Protein AF-A0A948CXD9-F1 (afdb_monomer_lite)

pLDDT: mean 77.61, std 9.59, range [47.03, 90.31]

Sequence (51 aa):
MGLNIQREGSAQYEKIRQACKTACRYTTYQFHHWLIDKGYLIVKPESENQG

Secondary structure (DSSP, 8-state):
-GGGSSPTTSHHHHHHHHHHHHH-SS-HHHHHHHHHHTTPPP-PPP-----

Str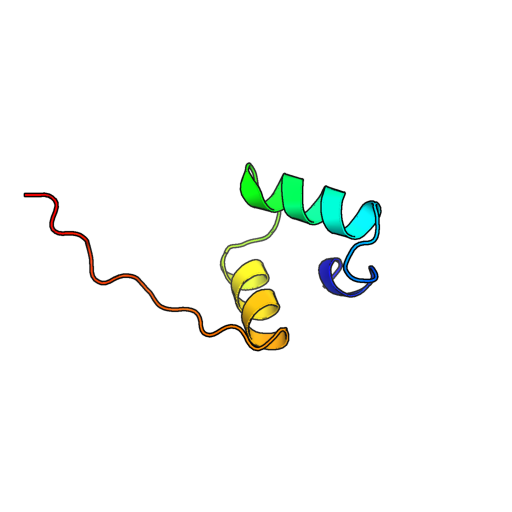ucture (mmCIF, N/CA/C/O backbone):
data_AF-A0A948CXD9-F1
#
_entry.id   AF-A0A948CXD9-F1
#
loop_
_atom_site.group_PDB
_atom_site.id
_atom_site.type_symbol
_atom_site.label_atom_id
_atom_site.label_alt_id
_atom_site.label_comp_id
_atom_site.label_asym_id
_atom_site.label_entity_id
_atom_site.label_seq_id
_atom_site.pdbx_PDB_ins_code
_atom_site.Cartn_x
_atom_site.Cartn_y
_atom_site.Cartn_z
_atom_site.occupancy
_atom_site.B_iso_or_equiv
_atom_site.auth_seq_id
_atom_site.auth_comp_id
_atom_site.auth_asym_id
_atom_site.auth_atom_id
_atom_site.pdbx_PDB_model_num
ATOM 1 N N . MET A 1 1 ? -2.478 1.104 -12.232 1.00 57.28 1 MET A N 1
ATOM 2 C CA . MET A 1 1 ? -1.771 1.892 -11.195 1.00 57.28 1 MET A CA 1
ATOM 3 C C . MET A 1 1 ? -0.321 1.425 -11.110 1.00 57.28 1 MET A C 1
ATOM 5 O O . MET A 1 1 ? -0.099 0.223 -11.175 1.00 57.28 1 MET A O 1
ATOM 9 N N . GLY A 1 2 ? 0.662 2.330 -11.003 1.00 61.09 2 GLY A N 1
ATOM 10 C CA . GLY A 1 2 ? 2.098 1.989 -11.107 1.00 61.09 2 GLY A CA 1
ATOM 11 C C . GLY A 1 2 ? 2.620 0.934 -10.115 1.00 61.09 2 GLY A C 1
ATOM 12 O O . GLY A 1 2 ? 3.686 0.372 -10.336 1.00 61.09 2 GLY A O 1
ATOM 13 N N . LEU A 1 3 ? 1.847 0.631 -9.068 1.00 59.78 3 LEU A N 1
ATOM 14 C CA . LEU A 1 3 ? 2.106 -0.431 -8.091 1.00 59.78 3 LEU A CA 1
ATOM 15 C C . LEU A 1 3 ? 2.046 -1.850 -8.687 1.00 59.78 3 LEU A C 1
ATOM 17 O O . LEU A 1 3 ? 2.790 -2.716 -8.245 1.00 59.78 3 LEU A O 1
ATOM 21 N N . ASN A 1 4 ? 1.209 -2.084 -9.705 1.00 60.03 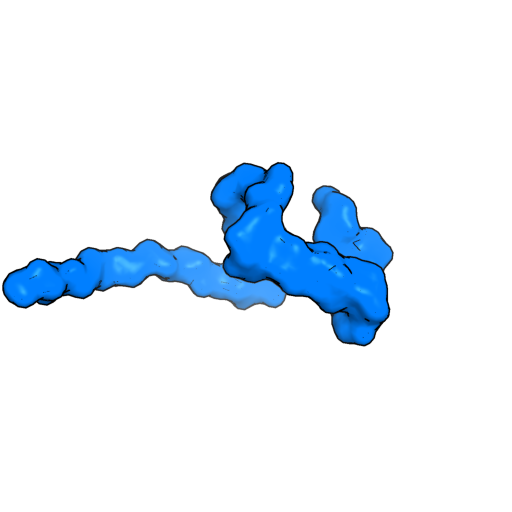4 ASN A N 1
ATOM 22 C CA . ASN A 1 4 ? 0.975 -3.421 -10.280 1.00 60.03 4 ASN A CA 1
ATOM 23 C C . ASN A 1 4 ? 1.844 -3.742 -11.506 1.00 60.03 4 ASN A C 1
ATOM 25 O O . ASN A 1 4 ? 1.746 -4.833 -12.053 1.00 60.03 4 ASN A O 1
ATOM 29 N N . ILE A 1 5 ? 2.687 -2.806 -11.951 1.00 69.81 5 ILE A N 1
ATOM 30 C CA . ILE A 1 5 ? 3.575 -3.025 -13.108 1.00 69.81 5 ILE A CA 1
ATOM 31 C C . ILE A 1 5 ? 4.815 -3.833 -12.691 1.00 69.81 5 ILE A C 1
ATOM 33 O O . ILE A 1 5 ? 5.453 -4.483 -13.513 1.00 69.81 5 ILE A O 1
ATOM 37 N N . GLN A 1 6 ? 5.170 -3.793 -11.405 1.00 75.12 6 GLN A N 1
ATOM 38 C CA . GLN A 1 6 ? 6.381 -4.415 -10.885 1.00 75.12 6 GLN A CA 1
ATOM 39 C C . GLN A 1 6 ? 6.070 -5.788 -10.298 1.00 75.12 6 GLN A C 1
ATOM 41 O O . GLN A 1 6 ? 5.121 -5.945 -9.530 1.00 75.12 6 GLN A O 1
ATOM 46 N N . ARG A 1 7 ? 6.906 -6.776 -10.625 1.00 79.12 7 ARG A N 1
ATOM 47 C CA . ARG A 1 7 ? 6.834 -8.112 -10.027 1.00 79.12 7 ARG A CA 1
ATOM 48 C C . ARG A 1 7 ? 7.026 -8.009 -8.514 1.00 79.12 7 ARG A C 1
ATOM 50 O O . ARG A 1 7 ? 7.956 -7.339 -8.056 1.00 79.12 7 ARG A O 1
ATOM 57 N N . GLU A 1 8 ? 6.181 -8.693 -7.754 1.00 80.31 8 GLU A N 1
ATOM 58 C CA . GLU A 1 8 ? 6.323 -8.794 -6.300 1.00 80.31 8 GLU A CA 1
ATOM 59 C C . GLU A 1 8 ? 7.713 -9.321 -5.923 1.00 80.31 8 GLU A C 1
ATOM 61 O O . GLU A 1 8 ? 8.265 -10.202 -6.586 1.00 80.31 8 GLU A O 1
ATOM 66 N N . GLY A 1 9 ? 8.313 -8.722 -4.894 1.00 81.12 9 GLY A N 1
ATOM 67 C CA . GLY A 1 9 ? 9.678 -9.038 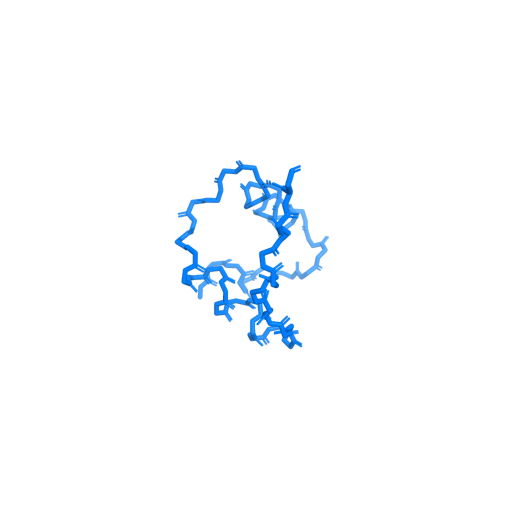-4.463 1.00 81.12 9 GLY A CA 1
ATOM 68 C C . GLY A 1 9 ? 10.792 -8.458 -5.343 1.00 81.12 9 GLY A C 1
ATOM 69 O O . GLY A 1 9 ? 11.963 -8.592 -5.001 1.00 81.12 9 GLY A O 1
ATOM 70 N N . SER A 1 10 ? 10.476 -7.778 -6.451 1.00 86.88 10 SER A N 1
ATOM 71 C CA . SER A 1 10 ? 11.494 -7.040 -7.207 1.00 86.88 10 SER A CA 1
ATOM 72 C C . SER A 1 10 ? 12.021 -5.836 -6.419 1.00 86.88 10 SER A C 1
ATOM 74 O O . SER A 1 10 ? 11.317 -5.240 -5.601 1.00 86.88 10 SER A O 1
ATOM 76 N N . ALA A 1 11 ? 13.251 -5.411 -6.718 1.00 86.88 11 ALA A N 1
ATOM 77 C CA . ALA A 1 11 ? 13.851 -4.238 -6.083 1.00 86.88 11 ALA A CA 1
ATOM 78 C C . ALA A 1 11 ? 13.000 -2.967 -6.270 1.00 86.88 11 ALA A C 1
ATOM 80 O O . ALA A 1 11 ? 12.894 -2.143 -5.364 1.00 86.88 11 ALA A O 1
ATOM 81 N N . GLN A 1 12 ? 12.361 -2.813 -7.435 1.00 82.62 12 GLN A N 1
ATOM 82 C CA . GLN A 1 12 ? 11.488 -1.675 -7.712 1.00 82.62 12 GLN A CA 1
ATOM 83 C C . GLN A 1 12 ? 10.171 -1.756 -6.930 1.00 82.62 12 GLN A C 1
ATOM 85 O O . GLN A 1 12 ? 9.710 -0.737 -6.415 1.00 82.62 12 GLN A O 1
ATOM 90 N N . TYR A 1 13 ? 9.590 -2.954 -6.806 1.00 83.44 13 TYR A N 1
ATOM 91 C CA . TYR A 1 13 ? 8.419 -3.194 -5.964 1.00 83.44 13 TYR A CA 1
ATOM 92 C C . TYR A 1 13 ? 8.701 -2.815 -4.505 1.00 83.44 13 TYR A C 1
ATOM 94 O O . TYR A 1 13 ? 7.952 -2.035 -3.915 1.00 83.44 13 TYR A O 1
ATOM 102 N N . GLU A 1 14 ? 9.824 -3.276 -3.947 1.00 84.06 14 GLU A N 1
ATOM 103 C CA . GLU A 1 14 ? 10.152 -2.987 -2.550 1.00 84.06 14 GLU A CA 1
ATOM 104 C C . GLU A 1 14 ? 10.486 -1.505 -2.327 1.00 84.06 14 GLU A C 1
ATOM 106 O O . GLU A 1 14 ? 10.046 -0.933 -1.333 1.00 84.06 14 GLU A O 1
ATOM 111 N N . LYS A 1 15 ? 11.156 -0.828 -3.274 1.00 83.88 15 LYS A N 1
ATOM 112 C CA . LYS A 1 15 ? 11.363 0.634 -3.209 1.00 83.88 15 LYS A CA 1
ATOM 113 C C . LYS A 1 15 ? 10.046 1.399 -3.103 1.00 83.88 15 LYS A C 1
ATOM 115 O O . LYS A 1 15 ? 9.920 2.301 -2.276 1.00 83.88 15 LYS A O 1
ATOM 120 N N . ILE A 1 16 ? 9.060 1.040 -3.926 1.00 78.88 16 ILE A N 1
ATOM 121 C CA . ILE A 1 16 ? 7.746 1.686 -3.886 1.00 78.88 16 ILE A CA 1
ATOM 122 C C . ILE A 1 16 ? 7.046 1.369 -2.561 1.00 78.88 16 ILE A C 1
ATOM 124 O O . ILE A 1 16 ? 6.497 2.275 -1.936 1.00 78.88 16 ILE A O 1
ATOM 128 N N . ARG A 1 17 ? 7.111 0.117 -2.094 1.00 80.06 17 ARG A N 1
ATOM 129 C CA . ARG A 1 17 ? 6.527 -0.295 -0.814 1.00 80.06 17 ARG A CA 1
ATOM 130 C C . ARG A 1 17 ? 7.112 0.480 0.365 1.00 80.06 17 ARG A C 1
ATOM 132 O O . ARG A 1 17 ? 6.355 0.951 1.205 1.00 80.06 17 ARG A O 1
ATOM 139 N N . GLN A 1 18 ? 8.431 0.646 0.418 1.00 80.81 18 GLN A N 1
ATOM 140 C CA . GLN A 1 18 ? 9.099 1.405 1.477 1.00 80.81 18 GLN A CA 1
ATOM 141 C C . GLN A 1 18 ? 8.695 2.883 1.461 1.00 80.81 18 GLN A C 1
ATOM 143 O O . GLN A 1 18 ? 8.365 3.424 2.511 1.00 80.81 18 GLN A O 1
ATOM 148 N N . ALA A 1 19 ? 8.603 3.506 0.282 1.00 78.00 19 ALA A N 1
ATOM 149 C CA . ALA A 1 19 ? 8.088 4.872 0.163 1.00 78.00 19 ALA A CA 1
ATOM 150 C C . ALA A 1 19 ? 6.621 4.986 0.625 1.00 78.00 19 ALA A C 1
ATOM 152 O O . ALA A 1 19 ? 6.248 5.956 1.279 1.00 78.00 19 ALA A O 1
ATOM 153 N N . CYS A 1 20 ? 5.789 3.978 0.335 1.00 76.75 20 CYS A N 1
ATOM 154 C CA . CYS A 1 20 ? 4.387 3.958 0.763 1.00 76.75 20 CYS A CA 1
ATOM 155 C C . CYS A 1 20 ? 4.208 3.740 2.273 1.00 76.75 20 CYS A C 1
ATOM 157 O O . CYS A 1 20 ? 3.208 4.189 2.821 1.00 76.75 20 CYS A O 1
ATOM 159 N N . LYS A 1 21 ? 5.159 3.092 2.956 1.00 73.00 21 LYS A N 1
ATOM 160 C CA . LYS A 1 21 ? 5.104 2.890 4.414 1.00 73.00 21 LYS A CA 1
ATOM 161 C C . LYS A 1 21 ? 5.306 4.174 5.215 1.00 73.00 21 LYS A C 1
ATOM 163 O O . LYS A 1 21 ? 4.768 4.273 6.310 1.00 73.00 21 LYS A O 1
ATOM 168 N N . THR A 1 22 ? 6.107 5.112 4.711 1.00 74.88 22 THR A N 1
ATOM 169 C CA . THR A 1 22 ? 6.550 6.285 5.485 1.00 74.88 22 THR A CA 1
ATOM 170 C C . THR A 1 22 ? 5.985 7.606 4.972 1.00 74.88 22 THR A C 1
ATOM 172 O O . THR A 1 22 ? 5.707 8.492 5.771 1.00 74.88 22 THR A O 1
ATOM 175 N N . ALA A 1 23 ? 5.798 7.751 3.657 1.00 72.94 23 ALA A N 1
ATOM 176 C CA . ALA A 1 23 ? 5.322 8.983 3.029 1.00 72.94 23 ALA A CA 1
ATOM 177 C C . ALA A 1 23 ? 4.636 8.659 1.695 1.00 72.94 23 ALA A C 1
ATOM 179 O O . ALA A 1 23 ? 5.121 9.003 0.612 1.00 72.94 23 ALA A O 1
ATOM 180 N N . CYS A 1 24 ? 3.523 7.923 1.767 1.00 74.12 24 CYS A N 1
ATOM 181 C CA . CYS A 1 24 ? 2.830 7.458 0.574 1.00 74.12 24 CYS A CA 1
ATOM 182 C C . CYS A 1 24 ? 2.423 8.631 -0.323 1.00 74.12 24 CYS A C 1
ATOM 184 O O . CYS A 1 24 ? 1.604 9.466 0.044 1.00 74.12 24 CYS A O 1
ATOM 186 N N . ARG A 1 25 ? 2.975 8.660 -1.540 1.00 78.12 25 ARG A N 1
ATOM 187 C CA . ARG A 1 25 ? 2.587 9.619 -2.587 1.00 78.12 25 ARG A CA 1
ATOM 188 C C . ARG A 1 25 ? 1.223 9.316 -3.215 1.00 78.12 25 ARG A C 1
ATOM 190 O O . ARG A 1 25 ? 0.751 10.085 -4.045 1.00 78.12 25 ARG A O 1
ATOM 197 N N . TYR A 1 26 ? 0.647 8.156 -2.903 1.00 79.50 26 TYR A N 1
ATOM 198 C CA . TYR A 1 26 ? -0.671 7.758 -3.376 1.00 79.50 26 TYR A CA 1
ATOM 199 C C . TYR A 1 26 ? -1.717 8.163 -2.354 1.00 79.50 26 TYR A C 1
ATOM 201 O O . TYR A 1 26 ? -1.480 8.099 -1.148 1.00 79.50 26 TYR A O 1
ATOM 209 N N . THR A 1 27 ? -2.890 8.553 -2.840 1.00 80.69 27 THR A N 1
ATOM 210 C CA . THR A 1 27 ? -3.999 8.844 -1.937 1.00 80.69 27 THR A CA 1
ATOM 211 C C . THR A 1 27 ? -4.404 7.579 -1.184 1.00 80.69 27 THR A C 1
ATOM 213 O O . THR A 1 27 ? -4.246 6.457 -1.674 1.00 80.69 27 THR A O 1
ATOM 216 N N . THR A 1 28 ? -4.985 7.751 -0.002 1.00 80.94 28 THR A N 1
ATOM 217 C CA . THR A 1 28 ? -5.553 6.653 0.787 1.00 80.94 28 THR A CA 1
ATOM 218 C C . THR A 1 28 ? -6.496 5.778 -0.049 1.00 80.94 28 THR A C 1
ATOM 220 O O . THR A 1 28 ? -6.410 4.557 -0.003 1.00 80.94 28 THR 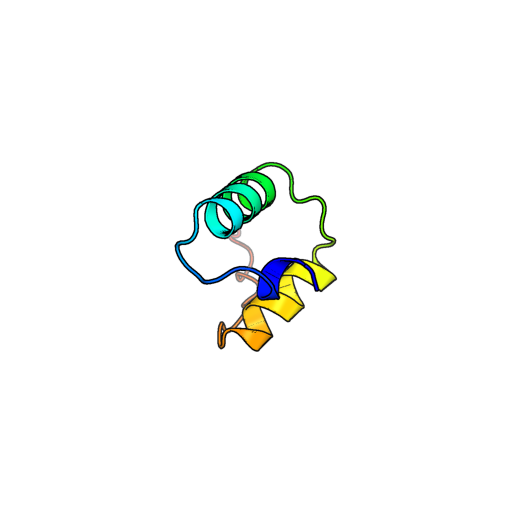A O 1
ATOM 223 N N . TYR A 1 29 ? -7.326 6.394 -0.899 1.00 82.00 29 TYR A N 1
ATOM 224 C CA . TYR A 1 29 ? -8.199 5.700 -1.853 1.00 82.00 29 TYR A CA 1
ATOM 225 C C . TYR A 1 29 ? -7.416 4.772 -2.790 1.00 82.00 29 TYR A C 1
ATOM 227 O O . TYR A 1 29 ? -7.686 3.580 -2.896 1.00 82.00 29 TYR A O 1
ATOM 235 N N . GLN A 1 30 ? -6.398 5.324 -3.442 1.00 82.06 30 GLN A N 1
ATOM 236 C CA . GLN A 1 30 ? -5.539 4.623 -4.384 1.00 82.06 30 GLN A CA 1
ATOM 237 C C . GLN A 1 30 ? -4.809 3.432 -3.743 1.00 82.06 30 GLN A C 1
ATOM 239 O O . GLN A 1 30 ? -4.701 2.365 -4.347 1.00 82.06 30 GLN A O 1
ATOM 244 N N . PHE A 1 31 ? -4.331 3.603 -2.513 1.00 79.19 31 PHE A N 1
ATOM 245 C CA . PHE A 1 31 ? -3.674 2.538 -1.766 1.00 79.19 31 PHE A CA 1
ATOM 246 C C . PHE A 1 31 ? -4.654 1.442 -1.317 1.00 79.19 31 PHE A C 1
ATOM 248 O O . PHE A 1 31 ? -4.353 0.258 -1.457 1.00 79.19 31 PHE A O 1
ATOM 255 N N . HIS A 1 32 ? -5.847 1.811 -0.845 1.00 82.38 32 HIS A N 1
ATOM 256 C CA . HIS A 1 32 ? -6.872 0.847 -0.447 1.00 82.38 32 HIS A CA 1
ATOM 257 C C . HIS A 1 32 ? -7.380 0.005 -1.624 1.00 82.38 32 HIS A C 1
ATOM 259 O O . HIS A 1 32 ? -7.459 -1.214 -1.507 1.00 82.38 32 HIS A O 1
ATOM 265 N N . HIS A 1 33 ? -7.647 0.607 -2.785 1.00 84.62 33 HIS A N 1
ATOM 266 C CA . HIS A 1 33 ? -8.025 -0.167 -3.973 1.00 84.62 33 HIS A CA 1
ATOM 267 C C . HIS A 1 33 ? -6.949 -1.184 -4.370 1.00 84.62 33 HIS A C 1
ATOM 269 O O . HIS A 1 33 ? -7.269 -2.324 -4.691 1.00 84.62 33 HIS A O 1
ATOM 275 N N . TRP A 1 34 ? -5.671 -0.807 -4.269 1.00 82.94 34 TRP A N 1
ATOM 276 C CA . TRP A 1 34 ? -4.569 -1.729 -4.533 1.00 82.94 34 TRP A CA 1
ATOM 277 C C . TRP A 1 34 ? -4.540 -2.926 -3.567 1.00 82.94 34 TRP A C 1
ATOM 279 O O . TRP A 1 34 ? -4.297 -4.049 -4.001 1.00 82.94 34 TRP A O 1
ATOM 289 N N . LEU A 1 35 ? -4.807 -2.712 -2.276 1.00 82.69 35 LEU A N 1
ATOM 290 C CA . LEU A 1 35 ? -4.895 -3.799 -1.293 1.00 82.69 35 LEU A CA 1
ATOM 291 C C . LEU A 1 35 ? -6.062 -4.752 -1.599 1.00 82.69 35 LEU A C 1
ATOM 293 O O . LEU A 1 35 ? -5.886 -5.968 -1.540 1.00 82.69 35 LEU A O 1
ATOM 297 N N . ILE A 1 36 ? -7.221 -4.213 -1.981 1.00 87.69 36 ILE A N 1
ATOM 298 C CA . ILE A 1 36 ? -8.401 -5.010 -2.348 1.00 87.69 36 ILE A CA 1
ATOM 299 C C . ILE A 1 36 ? -8.110 -5.886 -3.57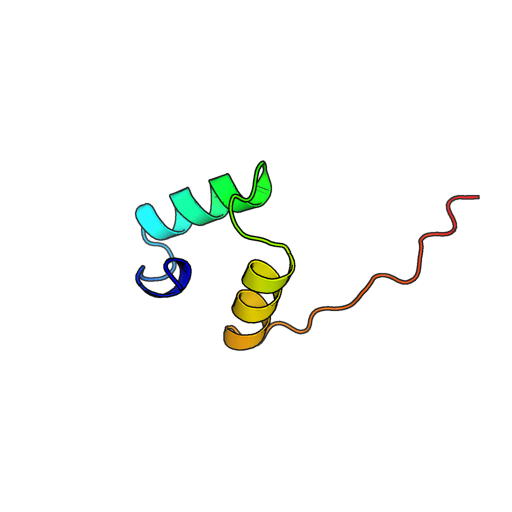3 1.00 87.69 36 ILE A C 1
ATOM 301 O O . ILE A 1 36 ? -8.375 -7.085 -3.533 1.00 87.69 36 ILE A O 1
ATOM 305 N N . ASP A 1 37 ? -7.485 -5.333 -4.620 1.00 86.06 37 ASP A N 1
ATOM 306 C CA . ASP A 1 37 ? -7.088 -6.089 -5.823 1.00 86.06 37 ASP A CA 1
ATOM 307 C C . ASP A 1 37 ? -6.137 -7.258 -5.504 1.00 86.06 37 ASP A C 1
ATOM 309 O O . ASP A 1 37 ? -6.081 -8.249 -6.232 1.00 86.06 37 ASP A O 1
ATOM 313 N N . LYS A 1 38 ? -5.366 -7.146 -4.416 1.00 81.56 38 LYS A N 1
ATOM 314 C CA . LY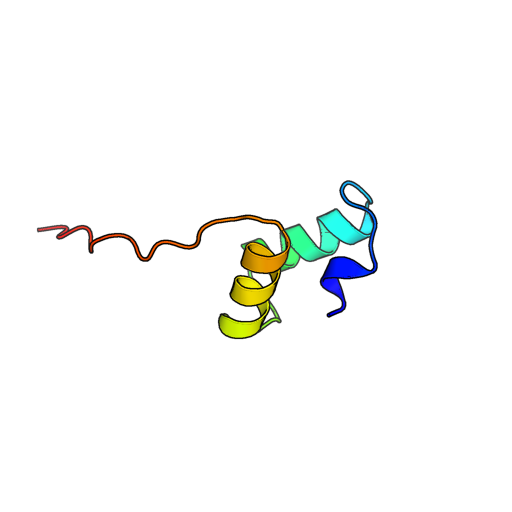S A 1 38 ? -4.447 -8.185 -3.928 1.00 81.56 38 LYS A CA 1
ATOM 315 C C . LYS A 1 38 ? -5.117 -9.217 -3.014 1.00 81.56 38 LYS A C 1
ATOM 317 O O . LYS A 1 38 ? -4.443 -10.131 -2.548 1.00 81.56 38 LYS A O 1
ATOM 322 N N . GLY A 1 39 ? -6.421 -9.095 -2.774 1.00 85.69 39 GLY A N 1
ATOM 323 C CA . GLY A 1 39 ? -7.193 -10.007 -1.931 1.00 85.69 39 GLY A CA 1
ATOM 324 C C . GLY A 1 39 ? -7.137 -9.680 -0.438 1.00 85.69 39 GLY A C 1
ATOM 325 O O . GLY A 1 39 ? -7.558 -10.500 0.376 1.00 85.69 39 GLY A O 1
ATOM 326 N N . TYR A 1 40 ? -6.634 -8.501 -0.054 1.00 87.69 40 TYR A N 1
ATOM 327 C CA . TYR A 1 40 ? -6.678 -8.066 1.339 1.00 87.69 40 TYR A CA 1
ATOM 328 C C . TYR A 1 40 ? -8.058 -7.507 1.693 1.00 87.69 40 TYR A C 1
ATOM 330 O O . TYR A 1 40 ? -8.623 -6.684 0.972 1.00 87.69 40 TYR A O 1
ATOM 338 N N . LEU A 1 41 ? -8.559 -7.897 2.864 1.00 90.31 41 LEU A N 1
ATOM 339 C CA . LEU A 1 41 ? -9.708 -7.261 3.495 1.00 90.31 41 LEU A CA 1
ATOM 340 C C . LEU A 1 41 ? -9.232 -6.052 4.309 1.00 90.31 41 LEU A C 1
ATOM 342 O O . LEU A 1 41 ? -8.410 -6.191 5.214 1.00 90.31 41 LEU A O 1
ATOM 346 N N . ILE A 1 42 ? -9.756 -4.869 3.998 1.00 85.75 42 ILE A N 1
ATOM 347 C CA . ILE A 1 42 ? -9.438 -3.636 4.722 1.00 85.75 42 ILE A CA 1
ATOM 348 C C . ILE A 1 42 ? -10.503 -3.418 5.784 1.00 85.75 42 ILE A C 1
ATOM 350 O O . ILE A 1 42 ? -11.672 -3.213 5.462 1.00 85.75 42 ILE A O 1
ATOM 354 N N . VAL A 1 43 ? -10.088 -3.430 7.045 1.00 88.12 43 VAL A N 1
ATOM 355 C CA . VAL A 1 43 ? -10.962 -3.146 8.181 1.00 88.12 43 VAL A CA 1
ATOM 356 C C . VAL A 1 43 ? -10.574 -1.811 8.798 1.00 88.12 43 VAL A C 1
ATOM 358 O O . VAL A 1 43 ? -9.394 -1.525 9.001 1.00 88.12 43 VAL A O 1
ATOM 361 N N . LYS A 1 44 ? -11.573 -0.975 9.092 1.00 84.31 44 LYS A N 1
ATOM 362 C CA . LYS A 1 44 ? -11.374 0.158 9.993 1.00 84.31 44 LYS A CA 1
ATOM 363 C C . LYS A 1 44 ? -11.281 -0.437 11.400 1.00 84.31 44 LYS A C 1
ATOM 365 O O . LYS A 1 44 ? -12.238 -1.106 11.787 1.00 84.31 44 LYS A O 1
ATOM 370 N N . PRO A 1 45 ? -10.180 -0.239 12.142 1.00 81.94 45 PRO A N 1
ATOM 371 C CA . PRO A 1 45 ? -10.145 -0.676 13.527 1.00 81.94 45 PRO A CA 1
ATOM 372 C C . PRO A 1 45 ? -11.304 -0.007 14.266 1.00 81.94 45 PRO A C 1
ATOM 374 O O . PRO A 1 45 ? -11.554 1.191 14.078 1.00 81.94 45 PRO A O 1
ATOM 377 N N . GLU A 1 46 ? -12.034 -0.781 15.070 1.00 82.25 46 GLU A N 1
ATOM 378 C CA . GLU A 1 46 ? -12.854 -0.170 16.108 1.00 82.25 46 GLU A CA 1
ATOM 379 C C . GLU A 1 46 ? -11.908 0.711 16.908 1.00 82.25 46 GLU A C 1
ATOM 381 O O . GLU A 1 46 ? -10.813 0.275 17.266 1.00 82.25 46 GLU A O 1
ATOM 386 N N . SER A 1 47 ? -12.263 1.988 17.040 1.00 74.25 47 SER A N 1
ATOM 387 C CA . SER A 1 47 ? -11.469 2.966 17.771 1.00 74.25 47 SER A CA 1
ATOM 388 C C . SER A 1 47 ? -10.978 2.309 19.051 1.00 74.25 47 SER A C 1
ATOM 390 O O . SER A 1 47 ? -11.803 1.903 19.871 1.00 74.25 47 SER A O 1
ATOM 392 N N . GLU A 1 48 ? -9.659 2.194 19.222 1.00 64.19 48 GLU A N 1
ATOM 393 C CA . GLU A 1 48 ? -9.127 2.063 20.565 1.00 64.19 48 GLU A CA 1
ATOM 394 C C . GLU A 1 48 ? -9.633 3.311 21.287 1.00 64.19 48 GLU A C 1
ATOM 396 O O . GLU A 1 48 ? -9.130 4.416 21.081 1.00 64.19 48 GLU A O 1
ATOM 401 N N . ASN A 1 49 ? -10.699 3.153 22.072 1.00 58.38 49 ASN A N 1
ATOM 402 C CA . ASN A 1 49 ? -10.954 4.013 23.209 1.00 58.38 49 ASN A CA 1
ATOM 403 C C . ASN A 1 49 ? -9.734 3.834 24.116 1.00 58.38 49 ASN A C 1
ATOM 405 O O . ASN A 1 49 ? -9.748 3.036 25.050 1.00 58.38 49 ASN A O 1
ATOM 409 N N . GLN A 1 50 ? -8.650 4.531 23.783 1.00 57.00 50 GLN A N 1
ATOM 410 C CA . GLN A 1 50 ? -7.615 4.888 24.730 1.00 57.00 50 GLN A CA 1
ATOM 411 C C . GLN A 1 50 ? -8.288 5.896 25.660 1.00 57.00 50 GLN A C 1
ATOM 413 O O . GLN A 1 50 ? -8.367 7.087 25.356 1.00 57.00 50 GLN A O 1
ATOM 418 N N . GLY A 1 51 ? -8.930 5.355 26.699 1.00 47.03 51 GLY A N 1
ATOM 419 C CA . GLY A 1 51 ? -9.284 6.117 27.890 1.00 47.03 51 GLY A CA 1
ATOM 420 C C . GLY A 1 51 ? -8.039 6.598 28.618 1.00 47.03 51 GLY A C 1
ATOM 421 O O . GLY A 1 51 ? -6.958 5.999 28.407 1.00 47.03 51 GLY A O 1
#

Radius of gyration: 13.35 Å; chains: 1; bounding box: 27×20×41 Å

Foldseek 3Di:
DVLPVDDPPDPVNVVLVVCCVPPHPDDPVRVVVVCVVVVDDDDDPPDPPPD